Protein AF-A0A249PG22-F1 (afdb_monomer)

Solvent-accessible surface area (backbone atoms only — not comparable to full-atom values): 5319 Å² total; per-residue (Å²): 134,56,75,66,49,54,52,52,52,54,58,50,41,66,65,32,34,102,46,74,41,31,57,53,30,52,51,37,23,49,50,40,37,48,51,51,51,52,52,42,52,54,50,46,73,39,40,74,60,40,65,72,65,72,60,87,64,64,53,61,63,68,70,44,93,59,78,73,54,59,58,21,46,51,50,10,48,59,73,34,41,77,63,20,60,64,47,49,54,56,54,63,72,75,110

Mean predicted aligned error: 9.62 Å

pLDDT: mean 74.13, std 9.82, range [52.41, 86.31]

Radius of gyration: 17.13 Å; Cα contacts (8 Å, |Δi|>4): 72; chains: 1; bounding box: 36×27×54 Å

Structure (mmCIF, N/CA/C/O backbone):
data_AF-A0A249PG22-F1
#
_entry.id   AF-A0A249PG22-F1
#
loop_
_atom_site.group_PDB
_atom_site.id
_atom_site.type_symbol
_atom_site.label_atom_id
_atom_site.label_alt_id
_atom_site.label_comp_id
_atom_site.label_asym_id
_atom_site.label_entity_id
_atom_site.label_seq_id
_atom_site.pdbx_PDB_ins_code
_atom_site.Cartn_x
_atom_site.Cartn_y
_atom_site.Cartn_z
_atom_site.occupancy
_atom_site.B_iso_or_equiv
_atom_site.auth_seq_id
_atom_site.auth_comp_id
_atom_site.auth_asym_id
_atom_site.auth_atom_id
_atom_site.pdbx_PDB_model_num
ATOM 1 N N . MET A 1 1 ? 0.018 -8.614 10.082 1.00 60.66 1 MET A N 1
ATOM 2 C CA . MET A 1 1 ? -0.331 -8.933 8.684 1.00 60.66 1 MET A CA 1
ATOM 3 C C . MET A 1 1 ? -1.130 -10.218 8.649 1.00 60.66 1 MET A C 1
ATOM 5 O O . MET A 1 1 ? -0.745 -11.180 9.304 1.00 60.66 1 MET A O 1
ATOM 9 N N . GLY A 1 2 ? -2.269 -10.213 7.963 1.00 76.69 2 GLY A N 1
ATOM 10 C CA . GLY A 1 2 ? -3.036 -11.422 7.666 1.00 76.69 2 GLY A CA 1
ATOM 11 C C . GLY A 1 2 ? -2.593 -12.052 6.344 1.00 76.69 2 GLY A C 1
ATOM 12 O O . GLY A 1 2 ? -1.908 -11.419 5.546 1.00 76.69 2 GLY A O 1
ATOM 13 N N . GLY A 1 3 ? -3.036 -13.281 6.066 1.00 79.81 3 GLY A N 1
ATOM 14 C CA . GLY A 1 3 ? -2.730 -13.956 4.795 1.00 79.81 3 GLY A CA 1
ATOM 15 C C . GLY A 1 3 ? -3.229 -13.208 3.548 1.00 79.81 3 GLY A C 1
ATOM 16 O O . GLY A 1 3 ? -2.668 -13.379 2.473 1.00 79.81 3 GLY A O 1
ATOM 17 N N . GLY A 1 4 ? -4.246 -12.348 3.687 1.00 80.38 4 GLY A N 1
ATOM 18 C CA . GLY A 1 4 ? -4.706 -11.463 2.610 1.00 80.38 4 GLY A CA 1
ATOM 19 C C . GLY A 1 4 ? -3.666 -10.412 2.213 1.00 80.38 4 GLY A C 1
ATOM 20 O O . GLY A 1 4 ? -3.404 -10.245 1.028 1.00 80.38 4 GLY A O 1
ATOM 21 N N . ASP A 1 5 ? -3.012 -9.776 3.191 1.00 80.56 5 ASP A N 1
ATOM 22 C CA . ASP A 1 5 ? -1.968 -8.769 2.946 1.00 80.56 5 ASP A CA 1
ATOM 23 C C . ASP A 1 5 ? -0.786 -9.386 2.183 1.00 80.56 5 ASP A C 1
ATOM 25 O O . ASP A 1 5 ? -0.259 -8.790 1.247 1.00 80.56 5 ASP A O 1
ATOM 29 N N . ALA A 1 6 ? -0.418 -10.621 2.549 1.00 82.81 6 ALA A N 1
ATOM 30 C CA . ALA A 1 6 ? 0.639 -11.371 1.878 1.00 82.81 6 ALA A CA 1
ATOM 31 C C . ALA A 1 6 ? 0.288 -11.671 0.412 1.00 82.81 6 ALA A C 1
ATOM 33 O O . ALA A 1 6 ? 1.126 -11.468 -0.459 1.00 82.81 6 ALA A O 1
ATOM 34 N N . LYS A 1 7 ? -0.955 -12.090 0.128 1.00 84.12 7 LYS A N 1
ATOM 35 C CA . LYS A 1 7 ? -1.430 -12.338 -1.245 1.00 84.12 7 LYS A CA 1
ATOM 36 C C . LYS A 1 7 ? -1.454 -11.069 -2.099 1.00 84.12 7 LYS A C 1
ATOM 38 O O . LYS A 1 7 ? -1.106 -11.121 -3.273 1.00 84.12 7 LYS A O 1
ATOM 43 N N . LEU A 1 8 ? -1.868 -9.938 -1.524 1.00 83.50 8 LEU A N 1
ATOM 44 C CA . LEU A 1 8 ? -1.890 -8.660 -2.239 1.00 83.50 8 LEU A CA 1
ATOM 45 C C . LEU A 1 8 ? -0.475 -8.181 -2.563 1.00 83.50 8 LEU A C 1
ATOM 47 O O . LEU A 1 8 ? -0.212 -7.779 -3.690 1.00 83.50 8 LEU A O 1
ATOM 51 N N . LEU A 1 9 ? 0.450 -8.276 -1.605 1.00 84.94 9 LEU A N 1
ATOM 52 C CA . LEU A 1 9 ? 1.848 -7.919 -1.835 1.00 84.94 9 LEU A CA 1
ATOM 53 C C . LEU A 1 9 ? 2.504 -8.789 -2.907 1.00 84.94 9 LEU A C 1
ATOM 55 O O . LEU A 1 9 ? 3.204 -8.253 -3.762 1.00 84.94 9 LEU A O 1
ATOM 59 N N . THR A 1 10 ? 2.273 -10.105 -2.895 1.00 84.81 10 THR A N 1
ATOM 60 C CA . THR A 1 10 ? 2.855 -10.997 -3.907 1.00 84.81 10 THR A CA 1
ATOM 61 C C . THR A 1 10 ? 2.264 -10.762 -5.293 1.00 84.81 10 THR A C 1
ATOM 63 O O . THR A 1 10 ? 3.021 -10.724 -6.258 1.00 84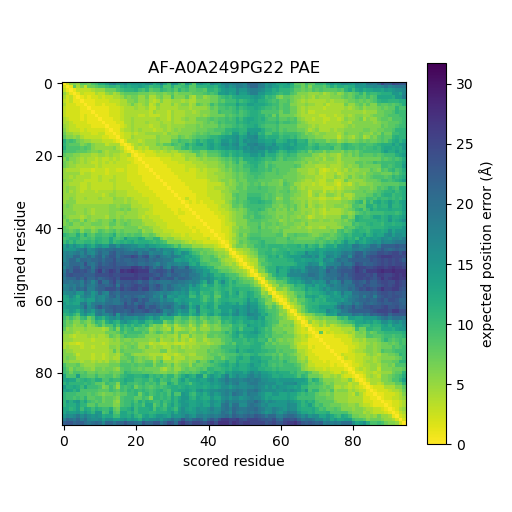.81 10 THR A O 1
ATOM 66 N N . ALA A 1 11 ? 0.951 -10.537 -5.407 1.00 86.31 11 ALA A N 1
ATOM 67 C CA . ALA A 1 11 ? 0.321 -10.187 -6.681 1.00 86.31 11 ALA A CA 1
ATOM 68 C C . ALA A 1 11 ? 0.869 -8.863 -7.244 1.00 86.31 11 ALA A C 1
ATOM 70 O O . ALA A 1 11 ? 1.235 -8.797 -8.417 1.00 86.31 11 ALA A O 1
ATOM 71 N N . SER A 1 12 ? 1.005 -7.834 -6.401 1.00 80.94 12 SER A N 1
ATOM 72 C CA . SER A 1 12 ? 1.590 -6.552 -6.806 1.00 80.94 12 SER A CA 1
ATOM 73 C C . SER A 1 12 ? 3.063 -6.687 -7.193 1.00 80.94 12 SER A C 1
ATOM 75 O O . SER A 1 12 ? 3.495 -6.079 -8.168 1.00 80.94 12 SER A O 1
ATOM 77 N N . ALA A 1 13 ? 3.838 -7.518 -6.489 1.00 83.50 13 ALA A N 1
ATOM 78 C CA . ALA A 1 13 ? 5.255 -7.724 -6.786 1.00 83.50 13 ALA A CA 1
ATOM 79 C C . ALA A 1 13 ? 5.500 -8.264 -8.206 1.00 83.50 13 ALA A C 1
ATOM 81 O O . ALA A 1 13 ? 6.465 -7.860 -8.852 1.00 83.50 13 ALA A O 1
ATOM 82 N N . VAL A 1 14 ? 4.607 -9.120 -8.720 1.00 83.25 14 VAL A N 1
ATOM 83 C CA . VAL A 1 14 ? 4.676 -9.615 -10.108 1.00 83.25 14 VAL A CA 1
ATOM 84 C C . VAL A 1 14 ? 4.517 -8.470 -11.116 1.00 83.25 14 VAL A C 1
ATOM 86 O O . VAL A 1 14 ? 5.184 -8.469 -12.146 1.00 83.25 14 VAL A O 1
ATOM 89 N N . TRP A 1 15 ? 3.694 -7.467 -10.801 1.00 77.19 15 TRP A N 1
ATOM 90 C CA . TRP A 1 15 ? 3.421 -6.320 -11.674 1.00 77.19 15 TRP A CA 1
ATOM 91 C C . TRP A 1 15 ? 4.590 -5.328 -11.759 1.00 77.19 15 TRP A C 1
ATOM 93 O O . TRP A 1 15 ? 4.831 -4.728 -12.805 1.00 77.19 15 TRP A O 1
ATOM 103 N N . PHE A 1 16 ? 5.327 -5.155 -10.658 1.00 76.19 16 PHE A N 1
ATOM 104 C CA . PHE A 1 16 ? 6.520 -4.301 -10.611 1.00 76.19 16 PHE A CA 1
ATOM 105 C C . PHE A 1 16 ? 7.797 -5.018 -11.082 1.00 76.19 16 PHE A C 1
ATOM 107 O O . PHE A 1 16 ? 8.763 -4.352 -11.460 1.00 76.19 16 PHE A O 1
ATOM 114 N N . GLY A 1 17 ? 7.800 -6.357 -11.093 1.00 78.94 17 GLY A N 1
ATOM 115 C CA . GLY A 1 17 ? 8.966 -7.189 -11.403 1.00 78.94 17 GLY A CA 1
ATOM 116 C C . GLY A 1 17 ? 10.030 -7.161 -10.297 1.00 78.94 17 GLY A C 1
ATOM 117 O O . GLY A 1 17 ? 10.045 -6.264 -9.466 1.00 78.94 17 GLY A O 1
ATOM 118 N N . LEU A 1 18 ? 10.958 -8.125 -10.274 1.00 78.50 18 LEU A N 1
ATOM 119 C CA . LEU A 1 18 ? 12.047 -8.212 -9.275 1.00 78.50 18 LEU A CA 1
ATOM 120 C C . LEU A 1 18 ? 13.193 -7.215 -9.556 1.00 78.50 18 LEU A C 1
ATOM 122 O O . LEU A 1 18 ? 14.359 -7.589 -9.617 1.00 78.50 18 LEU A O 1
ATOM 126 N N . ASN A 1 19 ? 12.852 -5.944 -9.755 1.00 80.44 19 ASN A N 1
ATOM 127 C CA . ASN A 1 19 ? 13.778 -4.876 -10.136 1.00 80.44 19 ASN A CA 1
ATOM 128 C C . ASN A 1 19 ? 13.727 -3.710 -9.130 1.00 80.44 19 ASN A C 1
ATOM 130 O O . ASN A 1 19 ? 13.033 -3.772 -8.114 1.00 80.44 19 ASN A O 1
ATOM 134 N N . ALA A 1 20 ? 14.434 -2.612 -9.422 1.00 79.19 20 ALA A N 1
ATOM 135 C CA . ALA A 1 20 ? 14.437 -1.404 -8.589 1.00 79.19 20 ALA A CA 1
ATOM 136 C C . ALA A 1 20 ? 13.018 -0.870 -8.285 1.00 79.19 20 ALA A C 1
ATOM 138 O O . ALA A 1 20 ? 12.756 -0.426 -7.169 1.00 79.19 20 ALA A O 1
ATOM 139 N N . SER A 1 21 ? 12.076 -1.004 -9.226 1.00 76.62 21 SER A N 1
ATOM 140 C CA . SER A 1 21 ? 10.672 -0.604 -9.049 1.00 76.62 21 SER A CA 1
ATOM 141 C C . SER A 1 21 ? 9.961 -1.331 -7.900 1.00 76.62 21 SER A C 1
ATOM 143 O O . SER A 1 21 ? 9.104 -0.736 -7.248 1.00 76.62 21 SER A O 1
ATOM 145 N N . LEU A 1 22 ? 10.327 -2.584 -7.595 1.00 79.50 22 LEU A N 1
ATOM 146 C CA . LEU A 1 22 ? 9.774 -3.315 -6.450 1.00 79.50 22 LEU A CA 1
ATOM 147 C C . LEU A 1 22 ? 10.240 -2.723 -5.126 1.00 79.50 22 LEU A C 1
ATOM 149 O O . LEU A 1 22 ? 9.449 -2.600 -4.195 1.00 79.50 22 LEU A O 1
ATOM 153 N N . VAL A 1 23 ? 11.517 -2.349 -5.039 1.00 82.81 23 VAL A N 1
ATOM 154 C CA . VAL A 1 23 ? 12.072 -1.718 -3.837 1.00 82.81 23 VAL A CA 1
ATOM 155 C C . VAL A 1 23 ? 11.367 -0.385 -3.596 1.00 82.81 23 VAL A C 1
ATOM 157 O O . VAL A 1 23 ? 10.928 -0.120 -2.480 1.00 82.81 23 VAL A O 1
ATOM 160 N N . THR A 1 24 ? 11.161 0.407 -4.651 1.00 80.75 24 THR A N 1
ATOM 161 C CA . THR A 1 24 ? 10.374 1.645 -4.587 1.00 80.75 24 THR A CA 1
ATOM 162 C C . THR A 1 24 ? 8.939 1.384 -4.116 1.00 80.75 24 THR A C 1
ATOM 164 O O . THR A 1 24 ? 8.479 2.048 -3.188 1.00 80.75 24 THR A O 1
ATOM 167 N N . PHE A 1 25 ? 8.247 0.384 -4.676 1.00 81.56 25 PHE A N 1
ATOM 168 C CA . PHE A 1 25 ? 6.908 -0.025 -4.232 1.00 81.56 25 PHE A CA 1
ATOM 169 C C . PHE A 1 25 ? 6.882 -0.408 -2.746 1.00 81.56 25 PHE A C 1
ATOM 171 O O . PHE A 1 25 ? 6.044 0.093 -1.998 1.00 81.56 25 PHE A O 1
ATOM 178 N N . LEU A 1 26 ? 7.820 -1.241 -2.290 1.00 84.25 26 LEU A N 1
ATOM 179 C CA . LEU A 1 26 ? 7.899 -1.666 -0.892 1.00 84.25 26 LEU A CA 1
ATOM 180 C C . LEU A 1 26 ? 8.161 -0.492 0.057 1.00 84.25 26 LEU A C 1
ATOM 182 O O . LEU A 1 26 ? 7.553 -0.444 1.124 1.00 84.25 26 LEU A O 1
ATOM 186 N N . ILE A 1 27 ? 9.003 0.472 -0.332 1.00 85.69 27 ILE A N 1
ATOM 187 C CA . ILE A 1 27 ? 9.235 1.697 0.446 1.00 85.69 27 ILE A CA 1
ATOM 188 C C . ILE A 1 27 ? 7.937 2.499 0.573 1.00 85.69 27 ILE A C 1
ATOM 190 O O . ILE A 1 27 ? 7.567 2.878 1.683 1.00 85.69 27 ILE A O 1
ATOM 194 N N . TYR A 1 28 ? 7.207 2.715 -0.526 1.00 82.25 28 TYR A N 1
ATOM 195 C CA . TYR A 1 28 ? 5.923 3.417 -0.474 1.00 82.25 28 TYR A CA 1
ATOM 196 C C . TYR A 1 28 ? 4.907 2.678 0.398 1.00 82.25 28 TYR A C 1
ATOM 198 O O . TYR A 1 28 ? 4.287 3.290 1.266 1.0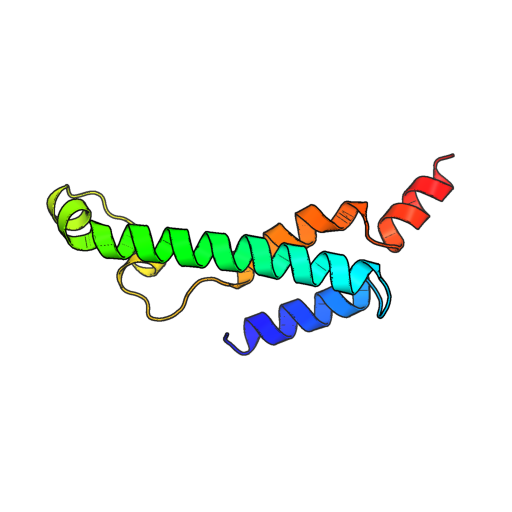0 82.25 28 TYR A O 1
ATOM 206 N N . VAL A 1 29 ? 4.766 1.362 0.233 1.00 85.38 29 VAL A N 1
ATOM 207 C CA . VAL A 1 29 ? 3.862 0.555 1.064 1.00 85.38 29 VAL A CA 1
ATOM 208 C C . VAL A 1 29 ? 4.253 0.621 2.541 1.00 85.38 29 VAL A C 1
ATOM 210 O O . VAL A 1 29 ? 3.374 0.743 3.39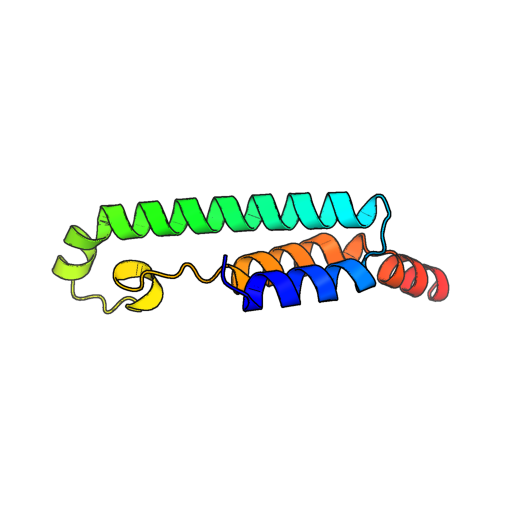3 1.00 85.38 29 VAL A O 1
ATOM 213 N N . ALA A 1 30 ? 5.548 0.589 2.866 1.00 85.50 30 ALA A N 1
ATOM 214 C CA . ALA A 1 30 ? 6.031 0.726 4.236 1.00 85.50 30 ALA A CA 1
ATOM 215 C C . ALA A 1 30 ? 5.738 2.120 4.813 1.00 85.50 30 ALA A C 1
ATOM 217 O O . ALA A 1 30 ? 5.284 2.218 5.951 1.00 85.50 30 ALA A O 1
ATOM 218 N N . LEU A 1 31 ? 5.929 3.187 4.030 1.00 85.94 31 LEU A N 1
ATOM 219 C CA . LEU A 1 31 ? 5.622 4.562 4.433 1.00 85.94 31 LEU A CA 1
ATOM 220 C C . LEU A 1 31 ? 4.126 4.760 4.695 1.00 85.94 31 LEU A C 1
ATOM 222 O O . LEU A 1 31 ? 3.748 5.219 5.773 1.00 85.94 31 LEU A O 1
ATOM 226 N N . PHE A 1 32 ? 3.265 4.368 3.752 1.00 83.12 32 PHE A N 1
ATOM 227 C CA . PHE A 1 32 ? 1.812 4.456 3.922 1.00 83.12 32 PHE A CA 1
ATOM 228 C C . PHE A 1 32 ? 1.312 3.532 5.037 1.00 83.12 32 PHE A C 1
ATOM 230 O O . PHE A 1 32 ? 0.433 3.916 5.806 1.00 83.12 32 PHE A O 1
ATOM 237 N N . GLY A 1 33 ? 1.896 2.339 5.173 1.00 82.94 33 GLY A N 1
ATOM 238 C CA . GLY A 1 33 ? 1.601 1.408 6.260 1.00 82.94 33 GLY A CA 1
ATOM 239 C C . GLY A 1 33 ? 1.968 1.983 7.623 1.00 82.94 33 GLY A C 1
ATOM 240 O O . GLY A 1 33 ? 1.149 1.952 8.539 1.00 82.94 33 GLY A O 1
ATOM 241 N N . GLY A 1 34 ? 3.162 2.565 7.743 1.00 84.31 34 GLY A N 1
ATOM 242 C CA . GLY A 1 34 ? 3.638 3.233 8.951 1.00 84.31 34 GLY A CA 1
ATOM 243 C C . GLY A 1 34 ? 2.763 4.428 9.326 1.00 84.31 34 GLY A C 1
ATOM 244 O O . GLY A 1 34 ? 2.285 4.505 10.459 1.00 84.31 34 GLY A O 1
ATOM 245 N N . LEU A 1 35 ? 2.455 5.305 8.366 1.00 85.44 35 LEU A N 1
ATOM 246 C CA . LEU A 1 35 ? 1.535 6.428 8.571 1.00 85.44 35 LEU A CA 1
ATOM 247 C C . LEU A 1 35 ? 0.154 5.960 9.035 1.00 85.44 35 LEU A C 1
ATOM 249 O O . LEU A 1 35 ? -0.372 6.494 10.010 1.00 85.44 35 LEU A O 1
ATOM 253 N N . LEU A 1 36 ? -0.407 4.927 8.398 1.00 80.62 36 LEU A N 1
ATOM 254 C CA . LEU A 1 36 ? -1.695 4.359 8.789 1.00 80.62 36 LEU A CA 1
ATOM 255 C C . LEU A 1 36 ? -1.646 3.805 10.220 1.00 80.6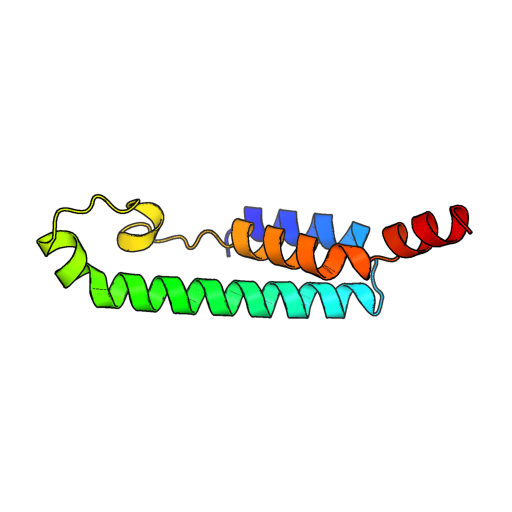2 36 LEU A C 1
ATOM 257 O O . LEU A 1 36 ? -2.565 4.038 11.002 1.00 80.62 36 LEU A O 1
ATOM 261 N N . THR A 1 37 ? -0.567 3.109 10.595 1.00 81.94 37 THR A N 1
ATOM 262 C CA . THR A 1 37 ? -0.406 2.599 11.966 1.00 81.94 37 THR A CA 1
ATOM 263 C C . THR A 1 37 ? -0.297 3.709 13.004 1.00 81.94 37 THR A C 1
ATOM 265 O O . THR A 1 37 ? -0.938 3.609 14.048 1.00 81.94 37 THR A O 1
ATOM 268 N N . LEU A 1 38 ? 0.449 4.781 12.719 1.00 83.81 38 LEU A N 1
ATOM 269 C CA . LEU A 1 38 ? 0.555 5.940 13.607 1.00 83.81 38 LEU A CA 1
ATOM 270 C C . LEU A 1 38 ? -0.790 6.655 13.743 1.00 83.81 38 LEU A C 1
ATOM 272 O O . LEU A 1 38 ? -1.195 6.994 14.852 1.00 83.81 38 LEU A O 1
ATOM 276 N N . PHE A 1 39 ? -1.517 6.819 12.637 1.00 81.06 39 PHE A N 1
ATOM 277 C CA . PHE A 1 39 ? -2.851 7.407 12.636 1.00 81.06 39 PHE A CA 1
ATOM 278 C C . PHE A 1 39 ? -3.834 6.594 13.492 1.00 81.06 39 PHE A C 1
ATOM 280 O O . PHE A 1 39 ? -4.524 7.156 14.340 1.00 81.06 39 PHE A O 1
ATOM 287 N N . ILE A 1 40 ? -3.840 5.264 13.351 1.00 76.06 40 ILE A N 1
ATOM 288 C CA . ILE A 1 40 ? -4.671 4.369 14.172 1.00 76.06 40 ILE A CA 1
ATOM 289 C C . ILE A 1 40 ? -4.264 4.426 15.651 1.00 76.06 40 ILE A C 1
ATOM 291 O O . ILE A 1 40 ? -5.131 4.437 16.523 1.00 76.06 40 ILE A O 1
ATOM 295 N N . LEU A 1 41 ? -2.963 4.490 15.954 1.00 79.06 41 LEU A N 1
ATOM 296 C CA . LEU A 1 41 ? -2.468 4.617 17.327 1.00 79.06 41 LEU A CA 1
ATOM 297 C C . LEU A 1 41 ? -2.955 5.923 17.980 1.00 79.06 41 LEU A C 1
ATOM 299 O O . LEU A 1 41 ? -3.388 5.910 19.132 1.00 79.06 41 LEU A O 1
ATOM 303 N N . LEU A 1 42 ? -2.921 7.038 17.241 1.00 78.88 42 LEU A N 1
ATOM 304 C CA . LEU A 1 42 ? -3.431 8.333 17.701 1.00 78.88 42 LEU A CA 1
ATOM 305 C C . LEU A 1 42 ? -4.946 8.297 17.931 1.00 78.88 42 LEU A C 1
ATOM 307 O O . LEU A 1 42 ? -5.411 8.774 18.965 1.00 78.88 42 LEU A O 1
ATOM 311 N N . LEU A 1 43 ? -5.699 7.679 17.017 1.00 73.75 43 LEU A N 1
ATOM 312 C CA . LEU A 1 43 ? -7.144 7.479 17.159 1.00 73.75 43 LEU A CA 1
ATOM 313 C C . LEU A 1 43 ? -7.491 6.644 18.393 1.00 73.75 43 LEU A C 1
ATOM 315 O O . LEU A 1 43 ? -8.356 7.041 19.166 1.00 73.75 43 LEU A O 1
ATOM 319 N N . ARG A 1 44 ? -6.776 5.538 18.633 1.00 73.06 44 ARG A N 1
ATOM 320 C CA . ARG A 1 44 ? -6.954 4.720 19.844 1.00 73.06 44 ARG A CA 1
ATOM 321 C C . ARG A 1 44 ? -6.601 5.473 21.116 1.00 73.06 44 ARG A C 1
ATOM 323 O O . ARG A 1 44 ? -7.284 5.337 22.122 1.00 73.06 44 ARG A O 1
ATOM 330 N N . ARG A 1 45 ? -5.566 6.316 21.086 1.00 72.56 45 ARG A N 1
ATOM 331 C CA . ARG A 1 45 ? -5.228 7.169 22.233 1.00 72.56 45 ARG A CA 1
ATOM 332 C C . ARG A 1 45 ? -6.354 8.158 22.565 1.00 72.56 45 ARG A C 1
ATOM 334 O O . ARG A 1 45 ? -6.516 8.508 23.729 1.00 72.56 45 ARG A O 1
ATOM 341 N N . GLN A 1 46 ? -7.120 8.596 21.566 1.00 68.81 46 GLN A N 1
ATOM 342 C CA . GLN A 1 46 ? -8.261 9.500 21.735 1.00 68.81 46 GLN A CA 1
ATOM 343 C C . GLN A 1 46 ? -9.611 8.778 21.867 1.00 68.81 46 GLN A C 1
ATOM 345 O O . GLN A 1 46 ? -10.634 9.445 22.003 1.00 68.81 46 GLN A O 1
ATOM 350 N N . GLU A 1 47 ? -9.636 7.441 21.882 1.00 64.94 47 GLU A N 1
ATOM 351 C CA . GLU A 1 47 ? -10.862 6.634 21.969 1.00 64.94 47 GLU A CA 1
ATOM 352 C C . GLU A 1 47 ? -11.740 7.050 23.156 1.00 64.94 47 GLU A C 1
ATOM 354 O O . GLU A 1 47 ? -12.950 7.199 23.006 1.00 64.94 47 GLU A O 1
ATOM 359 N N . ASN A 1 48 ? -11.126 7.353 24.303 1.00 58.84 48 ASN A N 1
ATOM 360 C CA . ASN A 1 48 ? -11.841 7.773 25.509 1.00 58.84 48 ASN A CA 1
ATOM 361 C C . ASN A 1 48 ? -12.566 9.128 25.335 1.00 58.84 48 ASN A C 1
ATOM 363 O O . ASN A 1 48 ? -13.634 9.344 25.898 1.00 58.84 48 ASN A O 1
ATOM 367 N N . THR A 1 49 ? -12.022 10.030 24.512 1.00 59.91 49 THR A N 1
ATOM 368 C CA . THR A 1 49 ? -12.618 11.342 24.204 1.00 59.91 49 THR A CA 1
ATOM 369 C C . THR A 1 49 ? -13.652 11.248 23.076 1.00 59.91 49 THR A C 1
ATOM 371 O O . THR A 1 49 ? -14.636 11.981 23.075 1.00 59.91 49 THR A O 1
ATOM 374 N N . ILE A 1 50 ? -13.447 10.333 22.121 1.00 60.50 50 ILE A N 1
ATOM 375 C CA . ILE A 1 50 ? -14.334 10.110 20.967 1.00 60.50 50 ILE A CA 1
ATOM 376 C C . ILE A 1 50 ? -15.611 9.364 21.383 1.00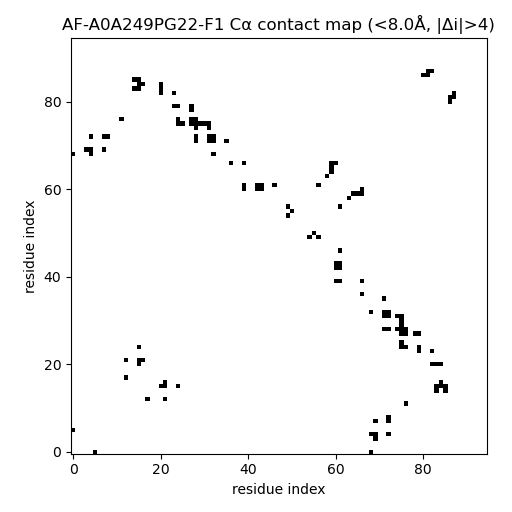 60.50 50 ILE A C 1
ATOM 378 O O . ILE A 1 50 ? -16.705 9.709 20.943 1.00 60.50 50 ILE A O 1
ATOM 382 N N . LEU A 1 51 ? -15.497 8.376 22.276 1.00 57.66 51 LEU A N 1
ATOM 383 C CA . LEU A 1 51 ? -16.661 7.703 22.860 1.00 57.66 51 LEU A CA 1
ATOM 384 C C . LEU A 1 51 ? -17.491 8.666 23.722 1.00 57.66 51 LEU A C 1
ATOM 386 O O . LEU A 1 51 ? -18.717 8.584 23.722 1.00 57.66 51 LEU A O 1
ATOM 390 N N . ALA A 1 52 ? -16.837 9.621 24.393 1.00 57.44 52 ALA A N 1
ATOM 391 C CA . ALA A 1 52 ? -17.509 10.673 25.154 1.00 57.44 52 ALA A CA 1
ATOM 392 C C . ALA A 1 52 ? -18.212 11.723 24.268 1.00 57.44 52 ALA A C 1
ATOM 394 O O . ALA A 1 52 ? -19.145 12.373 24.733 1.00 57.44 52 ALA A O 1
ATOM 395 N N . SER A 1 53 ? -17.805 11.887 23.001 1.00 58.66 53 SER A N 1
ATOM 396 C CA . SER A 1 53 ? -18.391 12.863 22.067 1.00 58.66 53 SER A CA 1
ATOM 397 C C . SER A 1 53 ? -19.512 12.301 21.183 1.00 58.66 53 SER A C 1
ATOM 399 O O . SER A 1 53 ? -20.081 13.036 20.378 1.00 58.66 53 SER A O 1
ATOM 401 N N . GLY A 1 54 ? -19.869 11.019 21.333 1.00 56.50 54 GLY A N 1
ATOM 402 C CA . GLY A 1 54 ? -21.016 10.405 20.650 1.00 56.50 54 GLY A CA 1
ATOM 403 C C . GLY A 1 54 ? -20.833 10.179 19.144 1.00 56.50 54 GLY A C 1
ATOM 404 O O . GLY A 1 54 ? -21.768 9.744 18.471 1.00 56.50 54 GLY A O 1
ATOM 405 N N . ILE A 1 55 ? -19.640 10.438 18.597 1.00 58.91 55 ILE A N 1
ATOM 406 C CA . ILE A 1 55 ? -19.345 10.206 17.182 1.00 58.91 55 ILE A CA 1
ATOM 407 C C . ILE A 1 55 ? -19.109 8.708 16.985 1.00 58.91 55 ILE A C 1
ATOM 409 O O . ILE A 1 55 ? -18.113 8.154 17.452 1.00 58.91 55 ILE A O 1
ATOM 413 N N . GLN A 1 56 ? -20.023 8.041 16.277 1.00 53.28 56 GLN A N 1
ATOM 414 C CA . GLN A 1 56 ? -19.881 6.628 15.927 1.00 53.28 56 GLN A CA 1
ATOM 415 C C . GLN A 1 56 ? -18.783 6.447 14.873 1.00 53.28 56 GLN A C 1
ATOM 417 O O . GLN A 1 56 ? -19.038 6.395 13.672 1.00 53.28 56 GLN A O 1
ATOM 422 N N . PHE A 1 57 ? -17.533 6.368 15.324 1.00 60.59 57 PHE A N 1
ATOM 423 C CA . PHE A 1 57 ? -16.427 5.958 14.471 1.00 60.59 57 PHE A CA 1
ATOM 424 C C . PHE A 1 57 ? -16.506 4.453 14.178 1.00 60.59 57 PHE A C 1
ATOM 426 O O . PHE A 1 57 ? -16.957 3.678 15.027 1.00 60.59 57 PHE A O 1
ATOM 433 N N . PRO A 1 58 ? -16.040 4.002 12.999 1.00 57.25 58 PRO A N 1
ATOM 434 C CA . PRO A 1 58 ? -16.033 2.588 12.660 1.00 57.25 58 PRO A CA 1
ATOM 435 C C . PRO A 1 58 ? -15.286 1.783 13.730 1.00 57.25 58 PRO A C 1
ATOM 437 O O . PRO A 1 58 ? -14.094 2.002 13.961 1.00 57.25 58 PRO A O 1
ATOM 440 N N . GLN A 1 59 ? -15.956 0.798 14.337 1.00 58.09 59 GLN A N 1
ATOM 441 C CA . GLN A 1 59 ? -15.358 -0.108 15.331 1.00 58.09 59 GLN A CA 1
ATOM 442 C C . GLN A 1 59 ? -14.113 -0.835 14.792 1.00 58.09 59 GLN A C 1
ATOM 444 O O . GLN A 1 59 ? -13.283 -1.294 15.570 1.00 58.09 59 GLN A O 1
ATOM 449 N N . LEU A 1 60 ? -13.933 -0.898 13.466 1.00 55.72 60 LEU A N 1
ATOM 450 C CA . LEU A 1 60 ? -12.716 -1.407 12.832 1.00 55.72 60 LEU A CA 1
ATOM 451 C C . LEU A 1 60 ? -11.444 -0.612 13.173 1.00 55.72 60 LEU A C 1
ATOM 453 O O . LEU A 1 60 ? -10.359 -1.186 13.145 1.00 55.72 60 LEU A O 1
ATOM 457 N N . LEU A 1 61 ? -11.556 0.677 13.498 1.00 57.72 61 LEU A N 1
ATOM 458 C CA . LEU A 1 61 ? -10.416 1.533 13.852 1.00 57.72 61 LEU A CA 1
ATOM 459 C C . LEU A 1 61 ? -10.178 1.591 15.367 1.00 57.72 61 LEU A C 1
ATOM 461 O O . LEU A 1 61 ? -9.034 1.695 15.808 1.00 57.72 61 LEU A O 1
ATOM 465 N N . LEU A 1 62 ? -11.250 1.481 16.154 1.00 56.06 62 LEU A N 1
ATOM 466 C CA . LEU A 1 62 ? -11.209 1.596 17.612 1.00 56.06 62 LEU A CA 1
ATOM 467 C C . LEU A 1 62 ? -11.069 0.221 18.285 1.00 56.06 62 LEU A C 1
ATOM 469 O O . LEU A 1 62 ? -10.089 -0.041 18.976 1.00 56.06 62 LEU A O 1
ATOM 473 N N . THR A 1 63 ? -11.964 -0.717 17.974 1.00 52.41 63 THR A N 1
ATOM 474 C CA . THR A 1 63 ? -12.148 -1.971 18.726 1.00 52.41 63 THR A CA 1
ATOM 475 C C . THR A 1 63 ? -11.582 -3.210 18.018 1.00 52.41 63 THR A C 1
ATOM 477 O O . THR A 1 63 ? -11.212 -4.192 18.665 1.00 52.41 63 THR A O 1
ATOM 480 N N . ALA A 1 64 ? -11.473 -3.213 16.686 1.00 56.72 64 ALA A N 1
ATOM 481 C CA . ALA A 1 64 ? -11.006 -4.393 15.964 1.00 56.72 64 ALA A CA 1
ATOM 482 C C . ALA A 1 64 ? -9.494 -4.613 16.126 1.00 56.72 64 ALA A C 1
ATOM 484 O O . ALA A 1 64 ? -8.667 -3.723 15.937 1.00 56.72 64 ALA A O 1
ATOM 485 N N . LYS A 1 65 ? -9.109 -5.862 16.408 1.00 57.00 65 LYS A N 1
ATOM 486 C CA . LYS A 1 65 ? -7.707 -6.276 16.597 1.00 57.00 65 LYS A CA 1
ATOM 487 C C . LYS A 1 65 ? -6.863 -6.201 15.310 1.00 57.00 65 LYS A C 1
ATOM 489 O O . LYS A 1 65 ? -5.641 -6.305 15.381 1.00 57.00 65 LYS A O 1
ATOM 494 N N . LYS A 1 66 ? -7.490 -6.055 14.135 1.00 61.00 66 LYS A N 1
ATOM 495 C CA . LYS A 1 66 ? -6.830 -6.089 12.821 1.00 61.00 66 LYS A CA 1
ATOM 496 C C . LYS A 1 66 ? -6.804 -4.704 12.179 1.00 61.00 66 LYS A C 1
ATOM 498 O O . LYS A 1 66 ? -7.846 -4.140 11.877 1.00 61.00 66 LYS A O 1
ATOM 503 N N . ILE A 1 67 ? -5.596 -4.212 11.921 1.00 68.38 67 ILE A N 1
ATOM 504 C CA . ILE A 1 67 ? -5.336 -3.002 11.135 1.00 68.38 67 ILE A CA 1
ATOM 505 C C . ILE A 1 67 ? -5.613 -3.305 9.650 1.00 68.38 67 ILE A C 1
ATOM 507 O O . ILE A 1 67 ? -5.140 -4.339 9.164 1.00 68.38 67 ILE A O 1
ATOM 511 N N . PRO A 1 68 ? -6.342 -2.442 8.915 1.00 74.62 68 PRO A N 1
ATOM 512 C CA . PRO A 1 68 ? -6.646 -2.636 7.496 1.00 74.62 68 PRO A CA 1
ATOM 513 C C . PRO A 1 68 ? -5.429 -2.322 6.608 1.00 74.62 68 PRO A C 1
ATOM 515 O O . PRO A 1 68 ? -5.420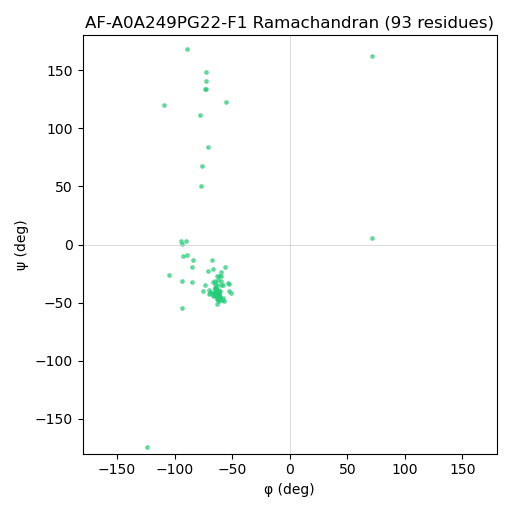 -1.362 5.839 1.00 74.62 68 PRO A O 1
ATOM 518 N N . TYR A 1 69 ? -4.386 -3.151 6.700 1.00 75.94 69 TYR A N 1
ATOM 519 C CA . TYR A 1 69 ? -3.146 -2.995 5.930 1.00 75.94 69 TYR A CA 1
ATOM 520 C C . TYR A 1 69 ? -3.365 -3.029 4.413 1.00 75.94 69 TYR A C 1
ATOM 522 O O . TYR A 1 69 ? -2.623 -2.370 3.689 1.00 75.94 69 TYR A O 1
ATOM 530 N N . GLY A 1 70 ? -4.413 -3.702 3.928 1.00 76.50 70 GLY A N 1
ATOM 531 C CA . GLY A 1 70 ? -4.800 -3.683 2.513 1.00 76.50 70 GLY A CA 1
ATOM 532 C C . GLY A 1 70 ? -4.992 -2.275 1.934 1.00 76.50 70 GLY A C 1
ATOM 533 O O . GLY A 1 70 ? -4.630 -2.047 0.784 1.00 76.50 70 GLY A O 1
ATOM 534 N N . VAL A 1 71 ? -5.469 -1.307 2.728 1.00 76.88 71 VAL A N 1
ATOM 535 C CA . VAL A 1 71 ? -5.624 0.092 2.280 1.00 76.88 71 VAL A CA 1
ATOM 536 C C . VAL A 1 71 ? -4.263 0.759 2.088 1.00 76.88 71 VAL A C 1
ATOM 538 O O . VAL A 1 71 ? -4.037 1.427 1.084 1.00 76.88 71 VAL A O 1
ATOM 541 N N . ALA A 1 72 ? -3.327 0.532 3.012 1.00 81.38 72 ALA A N 1
ATOM 542 C CA . ALA A 1 72 ? -1.960 1.027 2.877 1.00 81.38 72 ALA A CA 1
ATOM 543 C C . ALA A 1 72 ? -1.236 0.397 1.676 1.00 81.38 72 ALA A C 1
ATOM 545 O O . ALA A 1 72 ? -0.518 1.093 0.962 1.00 81.38 72 ALA A O 1
ATOM 546 N N . ILE A 1 73 ? -1.457 -0.897 1.423 1.00 80.00 73 ILE A N 1
ATOM 547 C CA . ILE A 1 73 ? -0.899 -1.599 0.259 1.00 80.00 73 ILE A CA 1
ATOM 548 C C . ILE A 1 73 ? -1.480 -1.028 -1.042 1.00 80.00 73 ILE A C 1
ATOM 550 O O . ILE A 1 73 ? -0.726 -0.770 -1.978 1.00 80.00 73 ILE A O 1
ATOM 554 N N . ALA A 1 74 ? -2.792 -0.777 -1.098 1.00 81.25 74 ALA A N 1
ATOM 555 C CA . ALA A 1 74 ? -3.443 -0.180 -2.263 1.00 81.25 74 ALA A CA 1
ATOM 556 C C . ALA A 1 74 ? -2.941 1.247 -2.541 1.00 81.25 74 ALA A C 1
ATOM 558 O O . ALA A 1 74 ? -2.592 1.559 -3.677 1.00 81.25 74 ALA A O 1
ATOM 559 N N . LEU A 1 75 ? -2.836 2.092 -1.508 1.00 79.50 75 LEU A N 1
ATOM 560 C CA . LEU A 1 75 ? -2.303 3.454 -1.638 1.00 79.50 75 LEU A CA 1
ATOM 561 C C . LEU A 1 75 ? -0.823 3.461 -2.037 1.00 79.50 75 LEU A C 1
ATOM 563 O O . LEU A 1 75 ? -0.437 4.218 -2.923 1.00 79.50 75 LEU A O 1
ATOM 567 N N . GLY A 1 76 ? -0.004 2.587 -1.443 1.00 79.44 76 GLY A N 1
ATOM 568 C CA . GLY A 1 76 ? 1.402 2.435 -1.823 1.00 79.44 76 GLY A CA 1
ATOM 569 C C . GLY A 1 76 ? 1.575 1.934 -3.260 1.00 79.44 76 GLY A C 1
ATOM 570 O O . GLY A 1 76 ? 2.434 2.432 -3.987 1.00 79.44 76 GLY A O 1
ATOM 571 N N . GLY A 1 77 ? 0.718 1.012 -3.705 1.00 80.12 77 GLY A N 1
ATOM 572 C CA . GLY A 1 77 ? 0.659 0.554 -5.096 1.00 80.12 77 GLY A CA 1
ATOM 573 C C . GLY A 1 77 ? 0.250 1.656 -6.065 1.00 80.12 77 GLY A C 1
ATOM 574 O O . GLY A 1 77 ? 0.904 1.839 -7.084 1.00 80.12 77 GLY A O 1
ATOM 575 N N . PHE A 1 78 ? -0.771 2.441 -5.724 1.00 79.69 78 PHE A N 1
ATOM 576 C CA . PHE A 1 78 ? -1.217 3.567 -6.543 1.00 79.69 78 PHE A CA 1
ATOM 577 C C . PHE A 1 78 ? -0.153 4.670 -6.646 1.00 79.69 78 PHE A C 1
ATOM 579 O O . PHE A 1 78 ? 0.123 5.160 -7.735 1.00 79.69 78 PHE A O 1
ATOM 586 N N . ALA A 1 79 ? 0.501 5.023 -5.535 1.00 77.38 79 ALA A N 1
ATOM 587 C CA . ALA A 1 79 ? 1.549 6.044 -5.516 1.00 77.38 79 ALA A CA 1
ATOM 588 C C . ALA A 1 79 ? 2.811 5.632 -6.295 1.00 77.38 79 ALA A C 1
ATOM 590 O O . ALA A 1 79 ? 3.472 6.477 -6.890 1.00 77.38 79 ALA A O 1
ATOM 591 N N . SER A 1 80 ? 3.138 4.338 -6.310 1.00 76.44 80 SER A N 1
ATOM 592 C CA . SER A 1 80 ? 4.282 3.793 -7.057 1.00 76.44 80 SER A CA 1
ATOM 593 C C . SER A 1 80 ? 3.942 3.380 -8.493 1.00 76.44 80 SER A C 1
ATOM 595 O O . SER A 1 80 ? 4.851 3.114 -9.279 1.00 76.44 80 SER A O 1
ATOM 597 N N . TYR A 1 81 ? 2.659 3.375 -8.869 1.00 74.38 81 TYR A N 1
ATOM 598 C CA . TYR A 1 81 ? 2.173 3.023 -10.205 1.00 74.38 81 TYR A CA 1
ATOM 599 C C . TYR A 1 81 ? 2.881 3.765 -11.359 1.00 74.38 81 TYR A C 1
ATOM 601 O O . TYR A 1 81 ? 3.244 3.099 -12.335 1.00 74.38 81 TYR A O 1
ATOM 609 N N . PRO A 1 82 ? 3.179 5.084 -11.268 1.00 69.81 82 PRO A N 1
ATOM 610 C CA . PRO A 1 82 ? 3.908 5.804 -12.320 1.00 69.81 82 PRO A CA 1
ATOM 611 C C . PRO A 1 82 ? 5.340 5.290 -12.533 1.00 69.81 82 PRO A C 1
ATOM 613 O O . PRO A 1 82 ? 5.891 5.406 -13.622 1.00 69.81 82 PRO A O 1
ATOM 616 N N . SER A 1 83 ? 5.949 4.713 -11.496 1.00 67.50 83 SER A N 1
ATOM 617 C CA . SER A 1 83 ? 7.301 4.143 -11.531 1.00 67.50 83 SER A CA 1
ATOM 618 C C . SER A 1 83 ? 7.313 2.662 -11.932 1.00 67.50 83 SER A C 1
ATOM 620 O O . SER A 1 83 ? 8.374 2.029 -11.928 1.00 67.50 83 SER A O 1
ATOM 622 N N . SER A 1 84 ? 6.148 2.085 -12.249 1.00 75.69 84 SER A N 1
ATOM 623 C CA . SER A 1 84 ? 6.060 0.699 -12.6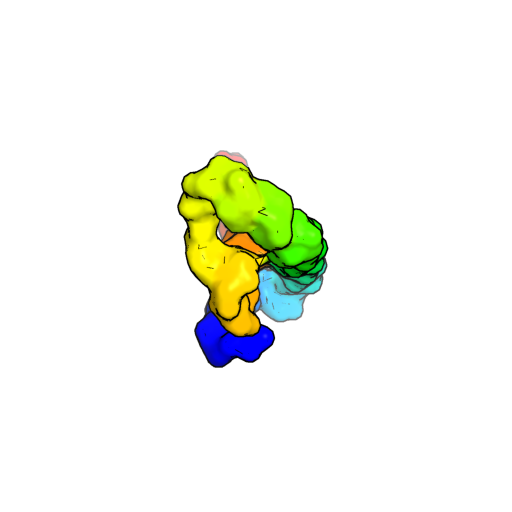98 1.00 75.69 84 SER A CA 1
ATOM 624 C C . SER A 1 84 ? 6.602 0.546 -14.130 1.00 75.69 84 SER A C 1
ATOM 626 O O . SER A 1 84 ? 6.328 1.399 -14.983 1.00 75.69 84 SER A O 1
ATOM 628 N N . PRO A 1 85 ? 7.326 -0.549 -14.437 1.00 71.12 85 PRO A N 1
ATOM 629 C CA . PRO A 1 85 ? 7.857 -0.795 -15.780 1.00 71.12 85 PRO A CA 1
ATOM 630 C C . PRO A 1 85 ? 6.765 -0.843 -16.856 1.00 71.12 85 PRO A C 1
ATOM 632 O O . PRO A 1 85 ? 6.971 -0.371 -17.969 1.00 71.12 85 PRO A O 1
ATOM 635 N N . LEU A 1 86 ? 5.583 -1.370 -16.512 1.00 73.62 86 LEU A N 1
ATOM 636 C CA . LEU A 1 86 ? 4.422 -1.426 -17.404 1.00 73.62 86 LEU A CA 1
ATOM 637 C C . LEU A 1 86 ? 3.907 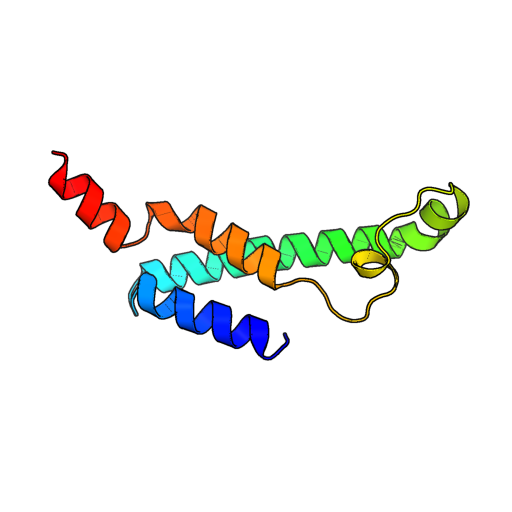-0.032 -17.774 1.00 73.62 86 LEU A C 1
ATOM 639 O O . LEU A 1 86 ? 3.608 0.213 -18.940 1.00 73.62 86 LEU A O 1
ATOM 643 N N . MET A 1 87 ? 3.840 0.891 -16.810 1.00 76.44 87 MET A N 1
ATOM 644 C CA . MET A 1 87 ? 3.397 2.257 -17.090 1.00 76.44 87 MET A CA 1
ATOM 645 C C . MET A 1 87 ? 4.435 3.026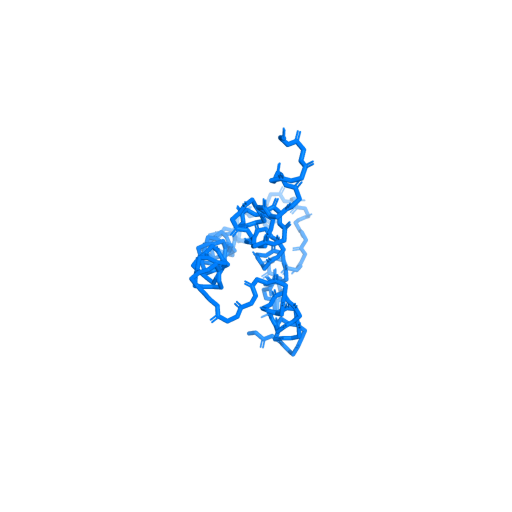 -17.912 1.00 76.44 87 MET A C 1
ATOM 647 O O . MET A 1 87 ? 4.072 3.745 -18.839 1.00 76.44 87 MET A O 1
ATOM 651 N N . GLN A 1 88 ? 5.725 2.832 -17.625 1.00 78.31 88 GLN A N 1
ATOM 652 C CA . GLN A 1 88 ? 6.802 3.406 -18.436 1.00 78.31 88 GLN A CA 1
ATOM 653 C C . GLN A 1 88 ? 6.773 2.879 -19.877 1.00 78.31 88 GLN A C 1
ATOM 655 O O . GLN A 1 88 ? 6.903 3.665 -20.812 1.00 78.31 88 GLN A O 1
ATOM 660 N N . ALA A 1 89 ? 6.532 1.578 -20.069 1.00 78.06 89 ALA A N 1
ATOM 661 C CA . ALA A 1 89 ? 6.383 0.979 -21.393 1.00 78.06 89 ALA A CA 1
ATOM 662 C C . ALA A 1 89 ? 5.157 1.521 -22.148 1.00 78.06 89 ALA A C 1
ATOM 664 O O . ALA A 1 89 ? 5.249 1.787 -23.343 1.00 78.06 89 ALA A O 1
ATOM 665 N N . ALA A 1 90 ? 4.029 1.731 -21.460 1.00 78.56 90 ALA A N 1
ATOM 666 C CA . ALA A 1 90 ? 2.831 2.317 -22.059 1.00 78.56 90 ALA A CA 1
ATOM 667 C C . ALA A 1 90 ? 3.047 3.780 -22.485 1.00 78.56 90 ALA A C 1
ATOM 669 O O . ALA A 1 90 ? 2.648 4.168 -23.579 1.00 78.56 90 ALA A O 1
ATOM 670 N N . PHE A 1 91 ? 3.719 4.587 -21.656 1.00 74.75 91 PHE A N 1
ATOM 671 C CA . PHE A 1 91 ? 4.069 5.966 -22.012 1.00 74.75 91 PHE A CA 1
ATOM 672 C C . PHE A 1 91 ? 5.056 6.042 -23.180 1.00 74.75 91 PHE A C 1
ATOM 674 O O . PHE A 1 91 ? 4.910 6.914 -24.029 1.00 74.75 91 PHE A O 1
ATOM 681 N N . ALA A 1 92 ? 6.019 5.120 -23.258 1.00 75.31 92 ALA A N 1
ATOM 682 C CA . ALA A 1 92 ? 6.973 5.059 -24.366 1.00 75.31 92 ALA A CA 1
ATOM 683 C C . ALA A 1 92 ? 6.324 4.699 -25.718 1.00 75.31 92 ALA A C 1
ATOM 685 O O . ALA A 1 92 ? 6.904 4.982 -26.757 1.00 75.31 92 ALA A O 1
ATOM 686 N N . GLN A 1 93 ? 5.137 4.081 -25.724 1.00 77.81 93 GLN A N 1
ATOM 687 C CA . GLN A 1 93 ? 4.372 3.807 -26.951 1.00 77.81 93 GLN A CA 1
ATOM 688 C C . GLN A 1 93 ? 3.513 4.992 -27.418 1.00 77.81 93 GLN A C 1
ATOM 690 O O . GLN A 1 93 ? 2.993 4.964 -28.530 1.00 77.81 93 GLN A O 1
ATOM 695 N N . LEU A 1 94 ? 3.328 6.006 -26.567 1.00 72.12 94 LEU A N 1
ATOM 696 C CA . LEU A 1 94 ? 2.554 7.214 -26.871 1.00 72.12 94 LEU A CA 1
ATOM 697 C C . LEU A 1 94 ? 3.415 8.363 -27.424 1.00 72.12 94 LEU A C 1
ATOM 699 O O . LEU A 1 94 ? 2.848 9.364 -27.862 1.00 72.12 94 LEU A O 1
ATOM 703 N N . SER A 1 95 ? 4.747 8.233 -27.388 1.00 53.84 95 SER A N 1
ATOM 704 C CA . SER A 1 95 ? 5.712 9.152 -28.017 1.00 53.84 95 SER A CA 1
ATOM 705 C C . SER A 1 95 ? 6.142 8.656 -29.388 1.00 53.84 95 SER A C 1
ATOM 707 O O . SER A 1 95 ? 6.185 9.486 -30.319 1.00 53.84 95 SER A O 1
#

Foldseek 3Di:
DDPVLVVLLVVLCVQQDPDPLNVQLVVQLVVLLVVQVVVLVVCQVCVVVCVVVVDPDPCCSHPDPDRPSVVSSVRSSVVSVCVGPVNVVVVVVVD

Secondary structure (DSSP, 8-state):
--HHHHHHHHHHHHHH-SSHHHHHHHHHHHHHHHHHHHHHHHHHHTHHHHHHTT----HHHHT-SS--HHHHHHHHHHHHGGGSHHHHHHHHT--

Organism: NCBI:txid716928

Sequence (95 aa):
MGGGDAKLLTASAVWFGLNASLVTFLIYVALFGGLLTLFILLLRRQENTILASGIQFPQLLLTAKKIPYGVAIALGGFASYPSSPLMQAAFAQLS